Protein AF-A0A147K8L7-F1 (afdb_monomer_lite)

Radius of gyration: 14.68 Å; chains: 1; bounding box: 34×22×39 Å

Structure (mmCIF, N/CA/C/O backbone):
data_AF-A0A147K8L7-F1
#
_entry.id   AF-A0A147K8L7-F1
#
loop_
_atom_site.group_PDB
_atom_site.id
_atom_site.type_symbol
_atom_site.label_atom_id
_atom_site.label_alt_id
_atom_site.label_comp_id
_atom_site.label_asym_id
_atom_site.label_entity_id
_atom_site.label_seq_id
_atom_site.pdbx_PDB_ins_code
_atom_site.Cartn_x
_atom_site.Cartn_y
_atom_site.Cartn_z
_atom_site.occupancy
_atom_site.B_iso_or_equiv
_atom_site.auth_seq_id
_atom_site.auth_comp_id
_atom_site.auth_asym_id
_atom_site.auth_atom_id
_atom_site.pdbx_PDB_model_num
ATOM 1 N N . MET A 1 1 ? 3.804 -9.377 -20.080 1.00 66.88 1 MET A N 1
ATOM 2 C CA . MET A 1 1 ? 4.881 -8.468 -19.634 1.00 66.88 1 MET A CA 1
ATOM 3 C C . MET A 1 1 ? 4.316 -7.058 -19.578 1.00 66.88 1 MET A C 1
ATOM 5 O O . MET A 1 1 ? 3.896 -6.556 -20.620 1.00 66.88 1 MET A O 1
ATOM 9 N N . LYS A 1 2 ? 4.192 -6.476 -18.379 1.00 81.38 2 LYS A N 1
ATOM 10 C CA . LYS A 1 2 ? 3.615 -5.136 -18.189 1.00 81.38 2 LYS A CA 1
ATOM 11 C C . LYS A 1 2 ? 4.566 -4.077 -18.769 1.0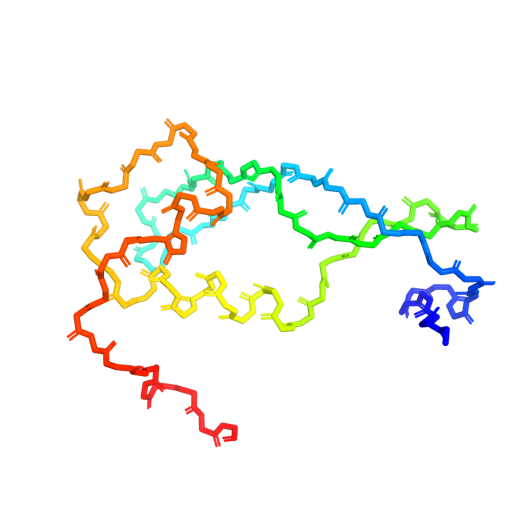0 81.38 2 LYS A C 1
ATOM 13 O O . LYS A 1 2 ? 5.782 -4.271 -18.778 1.00 81.38 2 LYS A O 1
ATOM 18 N N . LYS A 1 3 ? 4.009 -2.998 -19.321 1.00 91.69 3 LYS A N 1
ATOM 19 C CA . LYS A 1 3 ? 4.768 -1.845 -19.832 1.00 91.69 3 LYS A CA 1
ATOM 20 C C . LYS A 1 3 ? 4.630 -0.697 -18.844 1.00 91.69 3 LYS A C 1
ATOM 22 O O . LYS A 1 3 ? 3.569 -0.531 -18.256 1.00 91.69 3 LYS A O 1
ATOM 27 N N . CYS A 1 4 ? 5.670 0.116 -18.734 1.00 92.44 4 CYS A N 1
ATOM 28 C CA . CYS A 1 4 ? 5.651 1.341 -17.955 1.00 92.44 4 CYS A CA 1
ATOM 29 C C . CYS A 1 4 ? 4.534 2.269 -18.432 1.00 92.44 4 CYS A C 1
ATOM 31 O O . CYS A 1 4 ? 4.413 2.546 -19.628 1.00 92.44 4 CYS A O 1
ATOM 33 N N . GLU A 1 5 ? 3.749 2.802 -17.505 1.00 90.94 5 GLU A N 1
ATOM 34 C CA . GLU A 1 5 ? 2.642 3.699 -17.851 1.00 90.94 5 GLU A CA 1
ATOM 35 C C . GLU A 1 5 ? 3.139 5.075 -18.294 1.00 90.94 5 GLU A C 1
ATOM 37 O O . GLU A 1 5 ? 2.464 5.741 -19.077 1.00 90.94 5 GLU A O 1
ATOM 42 N N . TRP A 1 6 ? 4.348 5.454 -17.879 1.00 92.00 6 TRP A N 1
ATOM 43 C CA . TRP A 1 6 ? 4.956 6.745 -18.180 1.00 92.00 6 TRP A CA 1
ATOM 44 C C . TRP A 1 6 ? 5.645 6.753 -19.544 1.00 92.00 6 TRP A C 1
ATOM 46 O O . TRP A 1 6 ? 5.252 7.495 -20.440 1.00 92.00 6 TRP A O 1
ATOM 56 N N . CYS A 1 7 ? 6.650 5.896 -19.748 1.00 94.81 7 CYS A N 1
ATOM 57 C CA . CYS A 1 7 ? 7.437 5.897 -20.988 1.00 94.81 7 CYS A CA 1
ATOM 58 C C . CYS A 1 7 ? 6.963 4.877 -22.035 1.00 94.81 7 CYS A C 1
ATOM 60 O O . CYS A 1 7 ? 7.526 4.817 -23.129 1.00 94.81 7 CYS A O 1
ATOM 62 N N . LYS A 1 8 ? 5.953 4.055 -21.709 1.00 94.25 8 LYS A N 1
ATOM 63 C CA . LYS A 1 8 ? 5.380 2.999 -22.569 1.00 94.25 8 LYS A CA 1
ATOM 64 C C . LYS A 1 8 ? 6.380 1.915 -23.016 1.00 94.25 8 LYS A C 1
ATOM 66 O O . LYS A 1 8 ? 6.071 1.128 -23.914 1.00 94.25 8 LYS A O 1
ATOM 71 N N . ARG A 1 9 ? 7.555 1.835 -22.377 1.00 92.88 9 ARG A N 1
ATOM 72 C CA . ARG A 1 9 ? 8.581 0.790 -22.581 1.00 92.88 9 ARG A CA 1
ATOM 73 C C . ARG A 1 9 ? 8.453 -0.319 -21.532 1.00 92.88 9 ARG A C 1
ATOM 75 O O . ARG A 1 9 ? 7.776 -0.142 -20.527 1.00 92.88 9 ARG A O 1
ATOM 82 N N . GLY A 1 10 ? 9.070 -1.470 -21.773 1.00 86.81 10 GLY A N 1
ATOM 83 C CA . GLY A 1 10 ? 9.090 -2.602 -20.839 1.00 86.81 10 GLY A CA 1
ATOM 84 C C . GLY A 1 10 ? 10.216 -3.588 -21.178 1.00 86.81 10 GLY A C 1
ATOM 85 O O . GLY A 1 10 ? 10.882 -3.383 -22.200 1.00 86.81 10 GLY A O 1
ATOM 86 N N . PRO A 1 11 ? 10.443 -4.645 -20.374 1.00 92.94 11 PRO A N 1
ATOM 87 C CA . PRO A 1 11 ? 9.701 -5.049 -19.164 1.00 92.94 11 PRO A CA 1
ATOM 88 C C . PRO A 1 11 ? 9.834 -4.089 -17.975 1.00 92.94 11 PRO A C 1
ATOM 90 O O . PRO A 1 11 ? 10.703 -3.220 -17.983 1.00 92.94 11 PRO A O 1
ATOM 93 N N . LEU A 1 12 ? 8.944 -4.258 -16.992 1.00 94.06 12 LEU A N 1
ATOM 94 C CA . LEU A 1 12 ? 9.100 -3.739 -15.632 1.00 94.06 12 LEU A CA 1
ATOM 95 C C . LEU A 1 12 ? 9.670 -4.842 -14.731 1.00 94.06 12 LEU A C 1
ATOM 97 O O . LEU A 1 12 ? 9.364 -6.014 -14.963 1.00 94.06 12 LEU A O 1
ATOM 101 N N . ASP A 1 13 ? 10.442 -4.449 -13.723 1.00 94.25 13 ASP A N 1
ATOM 102 C CA . ASP A 1 13 ? 11.007 -5.336 -12.705 1.00 94.25 13 ASP A CA 1
ATOM 103 C C . ASP A 1 13 ? 10.173 -5.261 -11.421 1.00 94.25 13 ASP A C 1
ATOM 105 O O . ASP A 1 13 ? 9.829 -4.164 -10.979 1.00 94.25 13 ASP A O 1
ATOM 109 N N . ASP A 1 14 ? 9.862 -6.402 -10.806 1.00 95.06 14 ASP A N 1
ATOM 110 C CA . ASP A 1 14 ? 9.161 -6.436 -9.519 1.00 95.06 14 ASP A CA 1
ATOM 111 C C . ASP A 1 14 ? 10.117 -6.041 -8.389 1.00 95.06 14 ASP A C 1
ATOM 113 O O . ASP A 1 14 ? 11.236 -6.554 -8.284 1.00 95.06 14 ASP A O 1
ATOM 117 N N . ILE A 1 15 ? 9.675 -5.123 -7.535 1.00 96.31 15 ILE A N 1
ATOM 118 C CA . ILE A 1 15 ? 10.452 -4.595 -6.416 1.00 96.31 15 ILE A CA 1
ATOM 119 C 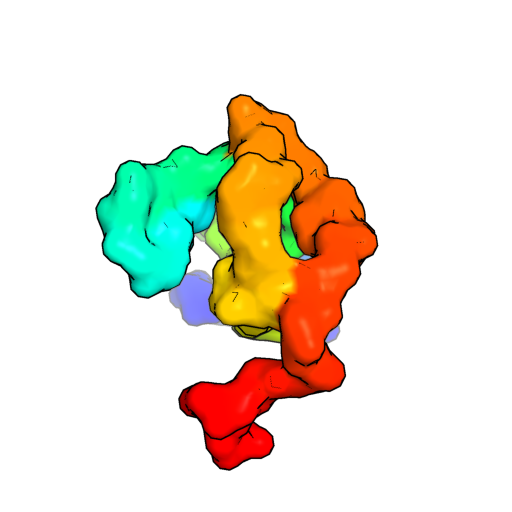C . ILE A 1 15 ? 9.568 -4.407 -5.179 1.00 96.31 15 ILE A C 1
ATOM 121 O O . ILE A 1 15 ? 8.341 -4.451 -5.248 1.00 96.31 15 ILE A O 1
ATOM 125 N N . PHE A 1 16 ? 10.203 -4.149 -4.039 1.00 96.88 16 PHE A N 1
ATOM 126 C CA . PHE A 1 16 ? 9.529 -3.750 -2.808 1.00 96.88 16 PHE A CA 1
ATOM 127 C C . PHE A 1 16 ? 10.000 -2.367 -2.389 1.00 96.88 16 PHE A C 1
ATOM 129 O O . PHE A 1 16 ? 11.203 -2.096 -2.404 1.00 96.88 16 PHE A O 1
ATOM 136 N N . GLU A 1 17 ? 9.061 -1.509 -1.999 1.00 95.50 17 GLU A N 1
ATOM 137 C CA . GLU A 1 17 ? 9.359 -0.123 -1.640 1.00 95.50 17 GLU A CA 1
ATOM 138 C C . GLU A 1 17 ? 8.736 0.300 -0.317 1.00 95.50 17 GLU A C 1
ATOM 140 O O . GLU A 1 17 ? 7.807 -0.327 0.195 1.00 95.50 17 GLU A O 1
ATOM 145 N N . THR A 1 18 ? 9.267 1.394 0.222 1.00 97.12 18 THR A N 1
ATOM 146 C CA . THR A 1 18 ? 8.658 2.141 1.317 1.00 97.12 18 THR A CA 1
ATOM 147 C C . THR A 1 18 ? 7.833 3.275 0.728 1.00 97.12 18 THR A C 1
ATOM 149 O O . THR A 1 18 ? 8.347 4.071 -0.061 1.00 97.12 18 THR A O 1
ATOM 152 N N . VAL A 1 19 ? 6.566 3.360 1.121 1.00 96.88 19 VAL A N 1
ATOM 153 C CA . VAL A 1 19 ? 5.644 4.423 0.710 1.00 96.88 19 VAL A CA 1
ATOM 154 C C . VAL A 1 19 ? 5.097 5.152 1.928 1.00 96.88 19 VAL A C 1
ATOM 156 O O . VAL A 1 19 ? 5.030 4.601 3.024 1.00 96.88 19 VAL A O 1
ATOM 159 N N . PHE A 1 20 ? 4.676 6.394 1.718 1.00 96.38 20 PHE A N 1
ATOM 160 C CA . PHE A 1 20 ? 4.020 7.201 2.737 1.00 96.38 20 PHE A CA 1
ATOM 161 C C . PHE A 1 20 ? 2.573 7.413 2.318 1.00 96.38 20 PHE A C 1
ATOM 163 O O . PHE A 1 20 ? 2.324 7.874 1.204 1.00 96.38 20 PHE A O 1
ATOM 170 N N . TRP A 1 21 ? 1.635 7.054 3.189 1.00 96.88 21 TRP A N 1
ATOM 171 C CA . TRP A 1 21 ? 0.207 7.138 2.899 1.00 96.88 21 TRP A CA 1
ATOM 172 C C . TRP A 1 21 ? -0.481 8.087 3.863 1.00 96.88 21 TRP A C 1
ATOM 174 O O . TRP A 1 21 ? -0.315 7.963 5.075 1.00 96.88 21 TRP A O 1
ATOM 184 N N . GLU A 1 22 ? -1.259 9.023 3.333 1.00 95.12 22 GLU A N 1
ATOM 185 C CA . GLU A 1 22 ? -2.054 9.943 4.142 1.00 95.12 22 GLU A CA 1
ATOM 186 C C . GLU A 1 22 ? -3.318 9.232 4.644 1.00 95.12 22 GLU A C 1
ATOM 188 O O . GLU A 1 22 ? -3.979 8.500 3.904 1.00 95.12 22 GLU A O 1
ATOM 193 N N . LEU A 1 23 ? -3.642 9.392 5.926 1.00 93.31 23 LEU A N 1
ATOM 194 C CA . LEU A 1 23 ? -4.792 8.726 6.526 1.00 93.31 23 LEU A CA 1
ATOM 195 C C . LEU A 1 23 ? -6.103 9.303 5.960 1.00 93.31 23 LEU A C 1
ATOM 197 O O . LEU A 1 23 ? -6.187 10.511 5.742 1.00 93.31 23 LEU A O 1
ATOM 201 N N . PRO A 1 24 ? -7.168 8.492 5.792 1.00 91.00 24 PRO A N 1
ATOM 202 C CA . PRO A 1 24 ? -8.418 8.955 5.175 1.00 91.00 24 PRO A CA 1
ATOM 203 C C . PRO A 1 24 ? -9.133 10.109 5.898 1.00 91.00 24 PRO A C 1
ATOM 205 O O . PRO A 1 24 ? -9.994 10.758 5.315 1.00 91.00 24 PRO A O 1
ATOM 208 N N . ASP A 1 25 ? -8.826 10.351 7.176 1.00 89.50 25 ASP A N 1
ATOM 209 C CA . ASP A 1 25 ? -9.352 11.489 7.944 1.00 89.50 25 ASP A CA 1
ATOM 210 C C . ASP A 1 25 ? -8.435 12.720 7.933 1.00 89.50 25 ASP A C 1
ATOM 212 O O . ASP A 1 25 ? -8.747 13.710 8.591 1.00 89.50 25 ASP A O 1
ATOM 216 N N . GLY A 1 26 ? -7.305 12.661 7.224 1.00 90.88 26 GLY A N 1
ATOM 217 C CA . GLY A 1 26 ? -6.313 13.732 7.167 1.00 90.88 26 GLY A CA 1
ATOM 218 C C . GLY A 1 26 ? -5.552 13.957 8.477 1.00 90.88 26 GLY A C 1
ATOM 219 O O . GLY A 1 26 ? -4.909 14.992 8.631 1.00 90.88 26 GLY A O 1
ATOM 220 N N . SER A 1 27 ? -5.619 13.029 9.440 1.00 90.19 27 SER A N 1
ATOM 221 C CA . SER A 1 27 ? -4.950 13.185 10.744 1.00 90.19 27 SER A CA 1
ATOM 222 C C . SER A 1 27 ? -3.418 13.129 10.664 1.00 90.19 27 SER A C 1
ATOM 224 O O . SER A 1 27 ? -2.732 13.619 11.561 1.00 90.19 27 SER A O 1
ATOM 226 N N . GLY A 1 28 ? -2.872 12.566 9.587 1.00 91.56 28 GLY A N 1
ATOM 227 C CA . GLY A 1 28 ? -1.440 12.480 9.338 1.00 91.56 28 GLY A CA 1
ATOM 228 C C . GLY A 1 28 ? -1.118 11.474 8.242 1.00 91.56 28 GLY A C 1
ATOM 229 O O . GLY A 1 28 ? -2.002 11.049 7.500 1.00 91.56 28 GLY A O 1
ATOM 230 N N . ALA A 1 29 ? 0.150 11.074 8.166 1.00 95.00 29 ALA A N 1
ATOM 231 C CA . ALA A 1 29 ? 0.619 10.048 7.245 1.00 95.00 29 ALA A CA 1
ATOM 232 C C . ALA A 1 29 ? 1.358 8.932 7.988 1.00 95.00 29 ALA A C 1
ATOM 234 O O . ALA A 1 29 ? 1.980 9.165 9.026 1.00 95.00 29 ALA A O 1
ATOM 235 N N . ILE A 1 30 ? 1.291 7.728 7.432 1.00 95.81 30 ILE A N 1
ATOM 236 C CA . ILE A 1 30 ? 1.986 6.538 7.921 1.00 95.81 30 ILE A CA 1
ATOM 237 C C . ILE A 1 30 ? 3.038 6.090 6.914 1.00 95.81 30 ILE A C 1
ATOM 239 O O . ILE A 1 30 ? 2.894 6.301 5.710 1.00 95.81 30 ILE A O 1
ATOM 243 N N . GLU A 1 31 ? 4.084 5.446 7.413 1.00 97.88 31 GLU A N 1
ATOM 244 C CA . GLU A 1 31 ? 5.113 4.816 6.592 1.00 97.88 31 GLU A CA 1
ATOM 245 C C . GLU A 1 31 ? 4.826 3.317 6.461 1.00 97.88 31 GLU A C 1
ATOM 247 O O . GLU A 1 31 ? 4.797 2.603 7.466 1.00 97.88 31 GLU A O 1
ATOM 252 N N . ILE A 1 32 ? 4.634 2.848 5.224 1.00 97.75 32 ILE A N 1
ATOM 253 C CA . ILE A 1 32 ? 4.370 1.446 4.894 1.00 97.75 32 ILE A CA 1
ATOM 254 C C . ILE A 1 32 ? 5.576 0.882 4.143 1.00 97.75 32 ILE A C 1
ATOM 256 O O . ILE A 1 32 ? 5.904 1.313 3.038 1.00 97.75 32 ILE A O 1
ATOM 260 N N . ASN A 1 33 ? 6.228 -0.103 4.743 1.00 97.88 33 ASN A N 1
ATOM 261 C CA . ASN A 1 33 ? 7.405 -0.777 4.218 1.00 97.88 33 ASN A CA 1
ATOM 262 C C . ASN A 1 33 ? 7.036 -2.029 3.418 1.00 97.88 33 ASN A C 1
ATOM 264 O O . ASN A 1 33 ? 5.995 -2.646 3.641 1.00 97.88 33 ASN A O 1
ATOM 268 N N . LEU A 1 34 ? 7.945 -2.453 2.538 1.00 97.44 34 LEU A N 1
ATOM 269 C CA . LEU A 1 34 ? 7.825 -3.695 1.768 1.00 97.44 34 LEU A CA 1
ATOM 270 C C . LEU A 1 34 ? 6.552 -3.762 0.903 1.00 97.44 34 LEU A C 1
ATOM 272 O O . LEU A 1 34 ? 5.959 -4.828 0.746 1.00 97.44 34 LEU A O 1
ATOM 276 N N . VAL A 1 35 ? 6.126 -2.634 0.329 1.00 97.62 35 VAL A N 1
ATOM 277 C CA . VAL A 1 35 ? 4.964 -2.591 -0.566 1.00 97.62 35 VAL A CA 1
ATOM 278 C C . VAL A 1 35 ? 5.344 -3.136 -1.947 1.00 97.62 35 VAL A C 1
ATOM 280 O O . VAL A 1 35 ? 6.283 -2.607 -2.558 1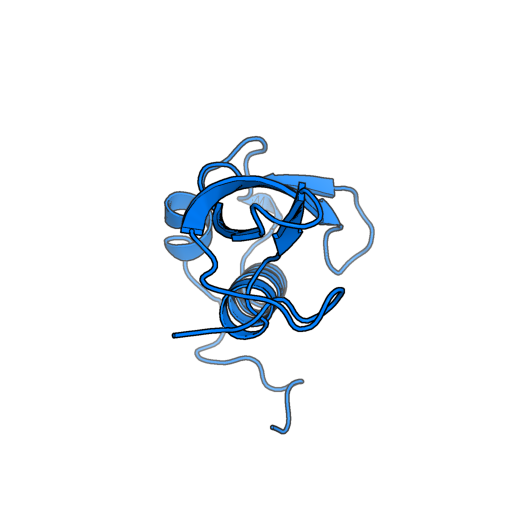.00 97.62 35 VAL A O 1
ATOM 283 N N . PRO A 1 36 ? 4.628 -4.152 -2.470 1.00 96.69 36 PRO A N 1
ATOM 284 C CA . PRO A 1 36 ? 4.844 -4.662 -3.821 1.00 96.69 36 PRO A CA 1
ATOM 285 C C . PRO A 1 36 ? 4.677 -3.554 -4.863 1.00 96.69 36 PRO A C 1
ATOM 287 O O . PRO A 1 36 ? 3.629 -2.912 -4.948 1.00 96.69 36 PRO A O 1
ATOM 290 N N . SER A 1 37 ? 5.724 -3.325 -5.648 1.00 95.81 37 SER A N 1
ATOM 291 C CA . SER A 1 37 ? 5.797 -2.263 -6.651 1.00 95.81 37 SER A CA 1
ATOM 292 C C . SER A 1 37 ? 6.545 -2.753 -7.890 1.00 95.81 37 SER A C 1
ATOM 294 O O . SER A 1 37 ? 7.126 -3.834 -7.910 1.00 95.81 37 SER A O 1
ATOM 296 N N . THR A 1 38 ? 6.557 -1.937 -8.937 1.00 95.38 38 THR A N 1
ATOM 297 C CA . THR A 1 38 ? 7.265 -2.225 -10.185 1.00 95.38 38 THR A CA 1
ATOM 298 C C . THR A 1 38 ? 8.224 -1.096 -10.539 1.00 95.38 38 THR A C 1
ATOM 300 O O . THR A 1 38 ? 7.933 0.081 -10.330 1.00 95.38 38 THR A O 1
ATOM 303 N N . TYR A 1 39 ? 9.383 -1.442 -11.087 1.00 95.69 39 TYR A N 1
ATOM 304 C CA . TYR A 1 39 ? 10.423 -0.512 -11.508 1.00 95.69 39 TYR A CA 1
ATOM 305 C C . TYR A 1 39 ? 10.604 -0.543 -13.022 1.00 95.69 39 TYR A C 1
ATOM 307 O O . TYR A 1 39 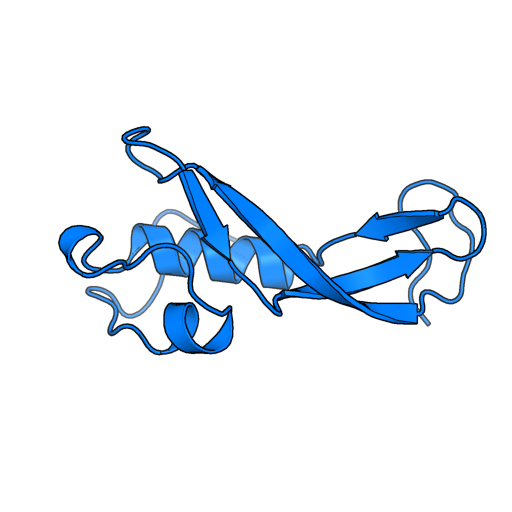? 10.671 -1.599 -13.645 1.00 95.69 39 TYR A O 1
ATOM 315 N N . CYS A 1 40 ? 10.711 0.634 -13.632 1.00 95.62 40 CYS A N 1
ATOM 316 C CA . CYS A 1 40 ? 11.012 0.777 -15.046 1.00 95.62 40 CYS A CA 1
ATOM 317 C C . CYS A 1 40 ? 12.504 1.080 -15.257 1.00 95.62 40 CYS A C 1
ATOM 319 O O . CYS A 1 40 ? 12.922 2.212 -14.994 1.00 95.62 40 CYS A O 1
ATOM 321 N N . PRO A 1 41 ? 13.294 0.170 -15.856 1.00 94.81 41 PRO A N 1
ATOM 322 C CA . PRO A 1 41 ? 14.721 0.405 -16.095 1.00 94.81 41 PRO A CA 1
ATOM 323 C C . PRO A 1 41 ? 15.001 1.457 -17.183 1.00 94.81 41 PRO A C 1
ATOM 325 O O . PRO A 1 41 ? 16.130 1.911 -17.337 1.00 94.81 41 PRO A O 1
ATOM 328 N N . TYR A 1 42 ? 13.988 1.870 -17.954 1.00 95.62 42 TYR A N 1
ATOM 329 C CA . TYR A 1 42 ? 14.158 2.819 -19.062 1.00 95.62 42 TYR A CA 1
ATOM 330 C C . TYR A 1 42 ? 13.998 4.286 -18.665 1.00 95.62 42 TYR A C 1
ATOM 332 O O . TYR A 1 42 ? 14.564 5.155 -19.324 1.00 95.62 42 TYR A O 1
ATOM 340 N N . CYS A 1 43 ? 13.172 4.578 -17.660 1.00 95.25 43 CYS A N 1
ATOM 341 C CA . CYS A 1 43 ? 12.934 5.945 -17.184 1.00 95.25 43 CYS A CA 1
ATOM 342 C C . CYS A 1 43 ? 13.049 6.073 -15.663 1.00 95.25 43 CYS A C 1
ATOM 344 O O . CYS A 1 43 ? 12.695 7.112 -15.115 1.00 95.25 43 CYS A O 1
ATOM 346 N N . SER A 1 44 ? 13.515 5.016 -14.995 1.00 94.44 44 SER A N 1
ATOM 347 C CA . SER A 1 44 ? 13.727 4.935 -13.548 1.00 94.44 44 SER A CA 1
ATOM 348 C C . SER A 1 44 ? 12.481 5.185 -12.697 1.00 94.44 44 SER A C 1
ATOM 350 O O . SER A 1 44 ? 12.598 5.465 -11.505 1.00 94.44 44 SER A O 1
ATOM 352 N N . MET A 1 45 ? 11.291 5.083 -13.293 1.00 93.62 45 MET A N 1
ATOM 353 C CA . MET A 1 45 ? 10.035 5.258 -12.572 1.00 93.62 45 MET A CA 1
ATOM 354 C C . MET A 1 45 ? 9.724 4.021 -11.746 1.00 93.62 45 MET A C 1
ATOM 356 O O . MET A 1 45 ? 9.781 2.902 -12.254 1.00 93.62 45 MET A O 1
ATOM 360 N N . LYS A 1 46 ? 9.344 4.261 -10.498 1.00 94.88 46 LYS A N 1
ATOM 361 C CA . LYS A 1 46 ? 8.754 3.278 -9.599 1.00 94.88 46 LYS A CA 1
ATOM 362 C C . LYS A 1 46 ? 7.244 3.471 -9.624 1.00 94.88 46 LYS A C 1
ATOM 364 O O . LYS A 1 46 ? 6.772 4.608 -9.650 1.00 94.88 46 LYS A O 1
ATOM 369 N N . GLN A 1 47 ? 6.496 2.385 -9.718 1.00 92.38 47 GLN A N 1
AT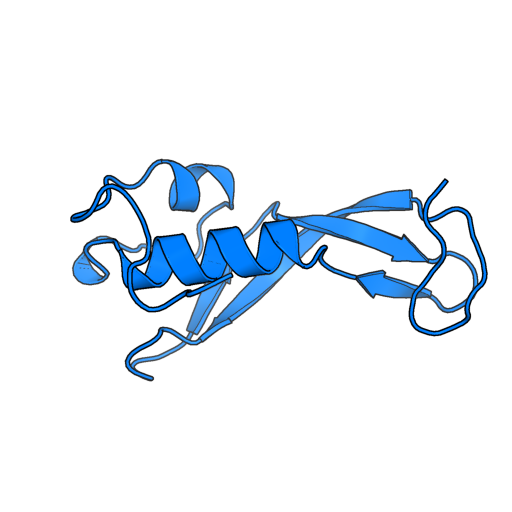OM 370 C CA . GLN A 1 47 ? 5.054 2.405 -9.919 1.00 92.38 47 GLN A CA 1
ATOM 371 C C . GLN A 1 47 ? 4.404 1.380 -8.998 1.00 92.38 47 GLN A C 1
ATOM 373 O O . GLN A 1 47 ? 4.777 0.206 -9.021 1.00 92.38 47 GLN A O 1
ATOM 378 N N . LEU A 1 48 ? 3.408 1.814 -8.233 1.00 93.94 48 LEU A N 1
ATOM 379 C CA . LEU A 1 48 ? 2.501 0.900 -7.553 1.00 93.94 48 LEU A CA 1
ATOM 380 C C . LEU A 1 48 ? 1.411 0.480 -8.532 1.00 93.94 48 LEU A C 1
ATOM 382 O O . LEU A 1 48 ? 0.967 1.275 -9.362 1.00 93.94 48 LEU A O 1
ATOM 386 N N . GLU A 1 49 ? 0.996 -0.779 -8.450 1.00 92.62 49 GLU A N 1
ATOM 387 C CA . GLU A 1 49 ? -0.161 -1.222 -9.212 1.00 92.62 49 GLU A CA 1
ATOM 388 C C . GLU A 1 49 ? -1.439 -0.637 -8.615 1.00 92.62 49 GLU A C 1
ATOM 390 O O . GLU A 1 49 ? -1.577 -0.558 -7.395 1.00 92.62 49 GLU A O 1
ATOM 395 N N . GLU A 1 50 ? -2.400 -0.297 -9.475 1.00 92.25 50 GLU A N 1
ATOM 396 C CA . GLU A 1 50 ? -3.712 0.199 -9.047 1.00 92.25 50 GLU A CA 1
ATOM 397 C C . GLU A 1 50 ? -4.382 -0.756 -8.048 1.00 92.25 50 GLU A C 1
ATOM 399 O O . GLU A 1 50 ? -4.954 -0.307 -7.063 1.00 92.25 50 GLU A O 1
ATOM 404 N N . ALA A 1 51 ? -4.228 -2.073 -8.230 1.00 92.56 51 ALA A N 1
ATOM 405 C CA . ALA A 1 51 ? -4.716 -3.072 -7.281 1.00 92.56 51 ALA A CA 1
ATOM 406 C C . ALA A 1 51 ? -4.097 -2.908 -5.879 1.00 92.56 51 ALA A C 1
ATOM 408 O O . ALA A 1 51 ? -4.832 -2.862 -4.897 1.00 92.56 51 ALA A O 1
ATOM 409 N N . THR A 1 52 ? -2.773 -2.747 -5.780 1.00 95.06 52 THR A N 1
ATOM 410 C CA . THR A 1 52 ? -2.073 -2.540 -4.501 1.00 95.06 52 THR A CA 1
ATOM 411 C C . THR A 1 52 ? -2.489 -1.224 -3.844 1.00 95.06 52 THR A C 1
ATOM 413 O O . THR A 1 52 ? -2.750 -1.185 -2.644 1.00 95.06 52 THR A O 1
ATOM 416 N N . THR A 1 53 ? -2.583 -0.140 -4.622 1.00 95.12 53 THR A N 1
ATOM 417 C CA . THR A 1 53 ? -3.096 1.153 -4.140 1.00 95.12 53 THR A CA 1
ATOM 418 C C . THR A 1 53 ? -4.504 1.001 -3.574 1.00 95.12 53 THR A C 1
ATOM 420 O O . THR A 1 53 ? -4.773 1.421 -2.449 1.00 95.12 53 THR A O 1
ATOM 423 N N . ASN A 1 54 ? -5.378 0.327 -4.318 1.00 94.75 54 ASN A N 1
ATOM 424 C CA . ASN A 1 54 ? -6.757 0.099 -3.927 1.00 94.75 54 ASN A CA 1
ATOM 425 C C . ASN A 1 54 ? -6.860 -0.714 -2.630 1.00 94.75 54 ASN A C 1
ATOM 427 O O . ASN A 1 54 ? -7.660 -0.360 -1.763 1.00 94.75 54 ASN A O 1
ATOM 431 N N . GLU A 1 55 ? -6.035 -1.751 -2.468 1.00 95.44 55 GLU A N 1
ATOM 432 C CA . GLU A 1 55 ? -5.968 -2.563 -1.249 1.00 95.44 55 GLU A CA 1
ATOM 433 C C . GLU A 1 55 ? -5.529 -1.754 -0.024 1.00 95.44 55 GLU A C 1
ATOM 435 O O . GLU A 1 55 ? -6.139 -1.891 1.038 1.00 95.44 55 GLU A O 1
ATOM 440 N N . ILE A 1 56 ? -4.515 -0.889 -0.160 1.00 96.12 56 ILE A N 1
ATOM 441 C CA . ILE A 1 56 ? -4.051 -0.013 0.929 1.00 96.12 56 ILE A CA 1
ATOM 442 C C . ILE A 1 56 ? -5.164 0.944 1.355 1.00 96.12 56 ILE A C 1
ATOM 444 O O . ILE A 1 56 ? -5.476 1.035 2.543 1.00 96.12 56 ILE A O 1
ATOM 448 N N . GLU A 1 57 ? -5.790 1.631 0.400 1.00 95.12 57 GLU A N 1
ATOM 449 C CA . GLU A 1 57 ? -6.863 2.588 0.684 1.00 95.12 57 GLU A CA 1
ATOM 450 C C . GLU A 1 57 ? -8.076 1.919 1.337 1.00 95.12 57 GLU A C 1
ATOM 452 O O . GLU A 1 57 ? -8.594 2.418 2.339 1.00 95.12 57 GLU A O 1
ATOM 457 N N . ASP A 1 58 ? -8.499 0.764 0.816 1.00 94.69 58 ASP A N 1
ATOM 458 C CA . ASP A 1 58 ? -9.605 -0.007 1.382 1.00 94.69 58 ASP A CA 1
ATOM 459 C C . ASP A 1 58 ? -9.285 -0.458 2.802 1.00 94.69 58 ASP A C 1
ATOM 461 O O . ASP A 1 58 ? -10.119 -0.333 3.699 1.00 94.69 58 ASP A O 1
ATOM 465 N N . GLN A 1 59 ? -8.076 -0.969 3.028 1.00 95.38 59 GLN A N 1
ATOM 466 C CA . GLN A 1 59 ? -7.655 -1.405 4.349 1.00 95.38 59 GLN A CA 1
ATOM 467 C C . GLN A 1 59 ? -7.688 -0.237 5.337 1.00 95.38 59 GLN A C 1
ATOM 469 O O . GLN A 1 59 ? -8.318 -0.356 6.385 1.00 95.38 59 GLN A O 1
ATOM 474 N N . LEU A 1 60 ? -7.098 0.910 4.991 1.00 94.94 60 LEU A N 1
ATOM 475 C CA . LEU A 1 60 ? -7.066 2.092 5.858 1.00 94.94 60 LEU A CA 1
ATOM 476 C C . LEU A 1 60 ? -8.452 2.668 6.153 1.00 94.94 60 LEU A C 1
ATOM 478 O O . LEU A 1 60 ? -8.671 3.205 7.239 1.00 94.94 60 LEU A O 1
ATOM 482 N N . LEU A 1 61 ? -9.393 2.546 5.217 1.00 93.12 61 LEU A N 1
ATOM 483 C CA . LEU A 1 61 ? -10.773 2.976 5.416 1.00 93.12 61 LEU A CA 1
ATOM 484 C C . LEU A 1 61 ? -11.560 2.033 6.339 1.00 93.12 61 LEU A C 1
ATOM 486 O O . LEU A 1 61 ? -12.504 2.459 7.004 1.00 93.12 61 LEU A O 1
ATOM 490 N N . LEU A 1 62 ? -11.206 0.747 6.359 1.00 93.69 62 LEU A N 1
ATOM 491 C CA . LEU A 1 62 ? -12.007 -0.304 6.986 1.00 93.69 62 LEU A CA 1
ATOM 492 C C . LEU A 1 62 ? -11.503 -0.763 8.353 1.00 93.69 62 LEU A C 1
ATOM 494 O O . LEU A 1 62 ? -12.172 -1.592 8.968 1.00 93.69 62 LEU A O 1
ATOM 498 N N . ILE A 1 63 ? -10.362 -0.278 8.834 1.00 93.88 63 ILE A N 1
ATOM 499 C CA . ILE A 1 63 ? -9.771 -0.703 10.110 1.00 93.88 63 ILE A CA 1
ATOM 500 C C . ILE A 1 63 ? -9.916 0.340 11.214 1.00 93.88 63 ILE A C 1
ATOM 502 O O . ILE A 1 63 ? -10.173 1.521 10.980 1.00 93.88 63 ILE A O 1
ATOM 506 N N . ASP A 1 64 ? -9.683 -0.113 12.444 1.00 92.00 64 ASP A N 1
ATOM 507 C CA . ASP A 1 64 ? -9.488 0.768 13.587 1.00 92.00 64 ASP A CA 1
ATOM 508 C C . ASP A 1 64 ? -8.110 1.435 13.518 1.00 92.00 64 ASP A C 1
ATOM 510 O O . ASP A 1 64 ? -7.089 0.826 13.845 1.00 92.00 64 ASP A O 1
ATOM 514 N N . ARG A 1 65 ? -8.079 2.691 13.074 1.00 88.44 65 ARG A N 1
ATOM 515 C CA . ARG A 1 65 ? -6.833 3.435 12.847 1.00 88.44 65 ARG A CA 1
ATOM 516 C C . ARG A 1 65 ? -6.104 3.805 14.139 1.00 88.44 65 ARG A C 1
ATOM 518 O O . ARG A 1 65 ? -4.906 4.045 14.081 1.00 88.44 65 ARG A O 1
ATOM 525 N N . GLU A 1 66 ? -6.761 3.769 15.302 1.00 86.44 66 GLU A N 1
ATOM 526 C CA . GLU A 1 66 ? -6.074 3.937 16.595 1.00 86.44 66 GLU A CA 1
ATOM 527 C C . GLU A 1 66 ? -5.108 2.780 16.892 1.00 86.44 66 GLU A C 1
ATOM 529 O O . GLU A 1 66 ? -4.192 2.917 17.702 1.00 86.44 66 GLU A O 1
ATOM 534 N N . LYS A 1 67 ? -5.289 1.635 16.219 1.00 84.75 67 LYS A N 1
ATOM 535 C CA . LYS A 1 67 ? -4.407 0.467 16.321 1.00 84.75 67 LYS A CA 1
ATOM 536 C C . LYS A 1 67 ? -3.243 0.493 15.326 1.00 84.75 67 LYS A C 1
ATOM 538 O O . LYS A 1 67 ? -2.446 -0.444 15.326 1.00 84.75 67 LYS A O 1
ATOM 543 N N . LEU A 1 68 ? -3.144 1.514 14.471 1.00 89.69 68 LEU A N 1
ATOM 544 C CA . LEU A 1 68 ? -2.034 1.641 13.531 1.00 89.69 68 LEU A CA 1
ATOM 545 C C . LEU A 1 68 ? -0.765 2.078 14.262 1.00 89.69 68 LEU A C 1
ATOM 547 O O . LEU A 1 68 ? -0.713 3.136 14.886 1.00 89.69 68 LEU A O 1
ATOM 551 N N . SER A 1 69 ? 0.289 1.281 14.128 1.00 88.31 69 SER A N 1
ATOM 552 C CA . SER A 1 69 ? 1.657 1.710 14.399 1.00 88.31 69 SER A CA 1
ATOM 553 C C . SER A 1 69 ? 2.282 2.253 13.119 1.00 88.31 69 SER A C 1
ATOM 555 O O . SER A 1 69 ? 2.055 1.699 12.050 1.00 88.31 69 SER A O 1
ATOM 557 N N . SER A 1 70 ? 3.101 3.299 13.221 1.00 88.88 70 SER A N 1
ATOM 558 C CA . SER A 1 70 ? 3.960 3.757 12.126 1.00 88.88 70 SER A CA 1
ATOM 559 C C . SER A 1 70 ? 5.405 3.830 12.628 1.00 88.88 70 SER A C 1
ATOM 561 O O . SER A 1 70 ? 5.630 4.445 13.675 1.00 88.88 70 SER A O 1
ATOM 563 N N . PRO A 1 71 ? 6.383 3.244 11.917 1.00 94.88 71 PRO A N 1
ATOM 564 C CA . PRO A 1 71 ? 6.248 2.520 10.644 1.00 94.88 71 PRO A CA 1
ATOM 565 C C . PRO A 1 71 ? 5.622 1.118 10.800 1.00 94.88 71 PRO A C 1
ATOM 567 O O . PRO A 1 71 ? 5.646 0.545 11.889 1.00 94.88 71 PRO A O 1
ATOM 570 N N . LEU A 1 72 ? 5.094 0.560 9.705 1.00 96.75 72 LEU A N 1
ATOM 571 C CA . LEU A 1 72 ? 4.660 -0.845 9.593 1.00 96.75 72 LEU A CA 1
ATOM 572 C C . LEU A 1 72 ? 4.929 -1.406 8.191 1.00 96.75 72 LEU A C 1
ATOM 574 O O . LEU A 1 72 ? 5.221 -0.654 7.269 1.00 96.75 72 LEU A O 1
ATOM 578 N N . SER A 1 73 ? 4.852 -2.719 8.008 1.00 97.62 73 SER A N 1
ATOM 579 C CA . SER A 1 73 ? 4.938 -3.373 6.697 1.00 97.62 73 SER A CA 1
ATOM 580 C C . SER A 1 73 ? 3.574 -3.504 6.011 1.00 97.62 73 SER A C 1
ATOM 582 O O . SER A 1 73 ? 2.520 -3.448 6.648 1.00 97.62 73 SER A O 1
ATOM 584 N N . PHE A 1 74 ? 3.592 -3.719 4.694 1.00 97.31 74 PHE A N 1
ATOM 585 C CA . PHE A 1 74 ? 2.394 -4.005 3.904 1.00 97.31 74 PHE A CA 1
ATOM 586 C C . PHE A 1 74 ? 1.615 -5.210 4.451 1.00 97.31 74 PHE A C 1
ATOM 588 O O . PHE A 1 74 ? 0.397 -5.148 4.596 1.00 97.31 74 PHE A O 1
ATOM 595 N N . GLU A 1 75 ? 2.316 -6.286 4.813 1.00 96.94 75 GLU A N 1
ATOM 596 C CA . GLU A 1 75 ? 1.699 -7.491 5.375 1.00 96.94 75 GLU A CA 1
ATOM 597 C C . GLU A 1 75 ? 1.059 -7.219 6.742 1.00 96.94 75 GLU A C 1
ATOM 599 O O . GLU A 1 75 ? -0.085 -7.615 6.976 1.00 96.94 75 GLU A O 1
ATOM 604 N N . GLU A 1 76 ? 1.744 -6.480 7.621 1.00 96.75 76 GLU A N 1
ATOM 605 C CA . GLU A 1 76 ? 1.183 -6.078 8.914 1.00 96.75 76 GLU A CA 1
ATOM 606 C C . GLU A 1 76 ? -0.088 -5.248 8.728 1.00 96.75 76 GLU A C 1
ATOM 608 O O . GLU A 1 76 ? -1.103 -5.569 9.346 1.00 96.75 76 GLU A O 1
ATOM 613 N N . LEU A 1 77 ? -0.079 -4.255 7.829 1.00 96.62 77 LEU A N 1
ATOM 614 C CA . LEU A 1 77 ? -1.260 -3.448 7.517 1.00 96.62 77 LEU A CA 1
ATOM 615 C C . LEU A 1 77 ? -2.433 -4.324 7.052 1.00 96.62 77 LEU A C 1
ATOM 617 O O . LEU A 1 77 ? -3.550 -4.168 7.552 1.00 96.62 77 LEU A O 1
ATOM 621 N N . MET A 1 78 ? -2.187 -5.260 6.130 1.00 95.62 78 MET A N 1
ATOM 622 C CA . MET A 1 78 ? -3.217 -6.156 5.588 1.00 95.62 78 MET A CA 1
ATOM 623 C C . MET A 1 78 ? -3.735 -7.176 6.608 1.00 95.62 78 MET A C 1
ATOM 625 O O . MET A 1 78 ? -4.871 -7.638 6.490 1.00 95.62 78 MET A O 1
ATOM 629 N N . SER A 1 79 ? -2.947 -7.501 7.634 1.00 95.31 79 SER A N 1
ATOM 630 C CA . SER A 1 79 ? -3.353 -8.419 8.703 1.00 95.31 79 SER A CA 1
ATOM 631 C C . SER A 1 79 ? -4.340 -7.804 9.706 1.00 95.31 79 SER A C 1
ATOM 633 O O . SER A 1 79 ? -4.997 -8.537 10.452 1.00 95.31 79 SER A O 1
ATOM 635 N N . ILE A 1 80 ? -4.472 -6.469 9.733 1.00 94.50 80 ILE A N 1
ATOM 636 C CA . ILE A 1 80 ? -5.344 -5.776 10.688 1.00 94.50 80 ILE A CA 1
ATOM 637 C C . ILE A 1 80 ? -6.817 -6.139 10.410 1.00 94.50 80 ILE A C 1
ATOM 639 O O . ILE A 1 80 ? -7.296 -5.992 9.280 1.00 94.50 80 ILE A O 1
ATOM 643 N N . PRO A 1 81 ? -7.581 -6.589 11.424 1.00 94.00 81 PRO A N 1
ATOM 644 C CA . PRO A 1 81 ? -8.987 -6.924 11.245 1.00 94.00 81 PRO A CA 1
ATOM 645 C C . PRO A 1 81 ? -9.830 -5.724 10.798 1.00 94.00 81 PRO A C 1
ATOM 647 O O . PRO A 1 81 ? -9.828 -4.669 11.436 1.00 94.00 81 PRO A O 1
ATOM 650 N N . ARG A 1 82 ? -10.603 -5.918 9.727 1.00 94.31 82 ARG A N 1
ATOM 651 C CA . ARG A 1 82 ? -11.544 -4.925 9.193 1.00 94.31 82 ARG A CA 1
ATOM 652 C C . ARG A 1 82 ? -12.854 -4.909 9.983 1.00 94.31 82 ARG A C 1
ATOM 654 O O . ARG A 1 82 ? -13.363 -5.959 10.375 1.00 94.31 82 ARG A O 1
ATOM 661 N N . PHE A 1 83 ? -13.462 -3.733 10.114 1.00 90.88 83 PHE A N 1
ATOM 662 C CA . PHE A 1 83 ? -14.831 -3.556 10.600 1.00 90.88 83 PHE A CA 1
ATOM 663 C C . PHE A 1 83 ? -15.871 -4.120 9.624 1.00 90.88 83 PHE A C 1
ATOM 665 O O . PHE A 1 83 ? -16.866 -4.710 10.044 1.00 90.88 83 PHE A O 1
ATOM 672 N N . LEU A 1 84 ? -15.648 -3.939 8.317 1.00 85.62 84 LEU A N 1
ATOM 673 C CA . LEU A 1 84 ? -16.551 -4.392 7.257 1.00 85.62 84 LEU A CA 1
ATOM 674 C C . LEU A 1 84 ? -15.847 -5.373 6.318 1.00 85.62 84 LEU A C 1
ATOM 676 O O . LEU A 1 84 ? -14.639 -5.323 6.113 1.00 85.62 84 LEU A O 1
ATOM 680 N N . LYS A 1 85 ? -16.637 -6.250 5.691 1.00 82.25 85 LYS A N 1
ATOM 681 C CA . LYS A 1 85 ? -16.126 -7.272 4.761 1.00 82.25 85 LYS A CA 1
ATOM 682 C C . LYS A 1 85 ? -15.588 -6.699 3.444 1.00 82.25 85 LYS A C 1
ATOM 684 O O . LYS A 1 85 ? -14.788 -7.360 2.795 1.00 82.25 85 LYS A O 1
ATOM 689 N N . LYS A 1 86 ? -16.059 -5.520 3.030 1.00 85.00 86 LYS A N 1
ATOM 690 C CA . LYS A 1 86 ? -15.668 -4.849 1.784 1.00 85.00 86 LYS A CA 1
ATOM 691 C C . LYS A 1 86 ? -15.847 -3.338 1.897 1.00 85.00 86 LYS A C 1
ATOM 693 O O . LYS A 1 86 ? -16.619 -2.886 2.748 1.00 85.00 86 LYS A O 1
ATOM 698 N N . ASN A 1 87 ? -15.180 -2.589 1.023 1.00 85.88 87 ASN A N 1
ATOM 699 C CA . ASN A 1 87 ? -15.415 -1.161 0.868 1.00 85.88 87 ASN A CA 1
ATOM 700 C C . ASN A 1 87 ? -16.744 -0.946 0.118 1.00 85.88 87 ASN A C 1
ATOM 702 O O . ASN A 1 87 ? -16.931 -1.467 -0.976 1.00 85.88 87 ASN A O 1
ATOM 706 N N . TYR A 1 88 ? -17.692 -0.230 0.728 1.00 85.06 88 TYR A N 1
ATOM 707 C CA . TYR A 1 88 ? -19.003 0.077 0.130 1.00 85.06 88 TYR A CA 1
ATOM 708 C C . TYR A 1 88 ? -19.040 1.431 -0.593 1.00 85.06 88 TYR A C 1
ATOM 710 O O . TYR A 1 88 ? -20.063 1.781 -1.173 1.00 85.06 88 TYR A O 1
ATOM 718 N N . PHE A 1 89 ? -17.947 2.191 -0.538 1.00 83.25 89 PHE A N 1
ATOM 719 C CA . PHE A 1 89 ? -17.792 3.481 -1.213 1.00 83.25 89 PHE A CA 1
ATOM 720 C C . PHE A 1 89 ? -17.121 3.346 -2.585 1.00 83.25 89 PHE A C 1
ATOM 722 O O . PHE A 1 89 ? -17.012 4.327 -3.318 1.00 83.25 89 PHE A O 1
ATOM 729 N N . ARG A 1 90 ? -16.697 2.128 -2.931 1.00 80.50 90 ARG A N 1
ATOM 730 C CA . ARG A 1 90 ? -16.195 1.735 -4.244 1.00 80.50 90 ARG A CA 1
ATOM 731 C C . ARG A 1 90 ? -17.309 0.978 -4.979 1.00 80.50 90 ARG A C 1
ATOM 733 O O . ARG A 1 90 ? -17.890 0.041 -4.427 1.00 80.50 90 ARG A O 1
ATOM 740 N N . PHE A 1 91 ? -17.698 1.493 -6.147 1.00 77.25 91 PHE A N 1
ATOM 741 C CA . PHE A 1 91 ? -18.828 1.009 -6.964 1.00 77.25 91 PHE A CA 1
ATOM 742 C C . PHE A 1 91 ? -18.372 0.354 -8.276 1.00 77.25 91 PHE A C 1
ATOM 744 O O . PHE A 1 91 ? -19.175 0.208 -9.198 1.00 77.25 91 PHE A O 1
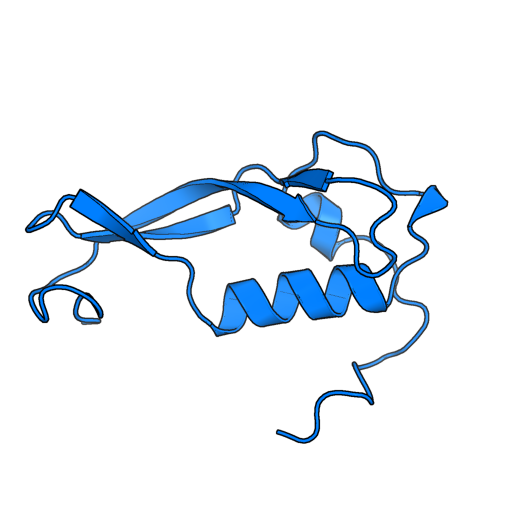ATOM 751 N N . ASP A 1 92 ? -17.080 0.054 -8.356 1.00 63.78 92 ASP A N 1
ATOM 752 C CA . ASP A 1 92 ? -16.406 -0.667 -9.431 1.00 63.78 92 ASP A CA 1
ATOM 753 C C . ASP A 1 92 ? -17.033 -2.037 -9.742 1.00 63.78 92 ASP A C 1
ATOM 755 O O . ASP A 1 92 ? -17.542 -2.718 -8.817 1.00 63.78 92 ASP A O 1
#

InterPro domains:
  IPR022451 Conserved hypothetical protein CHP03829, YokU [PF14122] (3-89)
  IPR022451 Conserved hypothetical protein CHP03829, YokU [TIGR03829] (3-91)
  IPR022453 Zinc finger, MqsA-type [TIGR03831] (4-50)

Organism: NCBI:txid1150625

Sequence (92 aa):
MKKCEWCKRGPLDDIFETVFWELPDGSGAIEINLVPSTYCPYCSMKQLEEATTNEIEDQLLLIDREKLSSPLSFEELMSIPRFLKKNYFRFD

Foldseek 3Di:
DDADPVPRHDDWDWDFAWDWAQQPVNPGIAIEGRQTWTADPVPRDIGDDPVSVVLLNWLSVFADCVPDDGPYYSVVSNPGDGPDPTDPVDPD

Secondary structure (DSSP, 8-state):
----TTT---PPEEEEEEEEEE-TTSS-EEEEEEEEEEE-TTT--EE--HHHHHHHHHHHHHB-GGG--SSEEHHHHHHSPBSSSS-SS---

pLDDT: mean 92.33, std 5.9, range [63.78, 97.88]